Protein AF-A0A2D9H9W2-F1 (afdb_monomer_lite)

Structure (mmCIF, N/CA/C/O backbone):
data_AF-A0A2D9H9W2-F1
#
_entry.id   AF-A0A2D9H9W2-F1
#
loop_
_atom_site.group_PDB
_atom_site.id
_atom_site.type_symbol
_atom_site.label_atom_id
_atom_site.label_alt_id
_atom_site.label_comp_id
_atom_site.label_asym_id
_atom_site.label_entity_id
_atom_site.label_seq_id
_atom_site.pdbx_PDB_ins_code
_atom_site.Cartn_x
_atom_site.Cartn_y
_atom_site.Cartn_z
_atom_site.occupancy
_atom_site.B_iso_or_equiv
_atom_site.auth_seq_id
_atom_site.auth_comp_id
_atom_site.auth_asym_id
_atom_site.auth_atom_id
_atom_site.pdbx_PDB_model_num
ATOM 1 N N . MET A 1 1 ? -11.399 9.109 -14.390 1.00 61.12 1 MET A N 1
ATOM 2 C CA . MET A 1 1 ? -11.831 10.041 -15.468 1.00 61.12 1 MET A CA 1
ATOM 3 C C . MET A 1 1 ? -12.329 11.345 -14.861 1.00 61.12 1 MET A C 1
ATOM 5 O O . MET A 1 1 ? -13.405 11.369 -14.271 1.00 61.12 1 MET A O 1
ATOM 9 N N . TYR A 1 2 ? -11.557 12.423 -14.980 1.00 63.31 2 TYR A N 1
ATOM 10 C CA . TYR A 1 2 ? -12.004 13.771 -14.615 1.00 63.31 2 TYR A CA 1
ATOM 11 C C . TYR A 1 2 ? -11.733 14.722 -15.787 1.00 63.31 2 TYR A C 1
ATOM 13 O O . TYR A 1 2 ? -10.740 14.584 -16.500 1.00 63.31 2 TYR A O 1
ATOM 21 N N . CYS A 1 3 ? -12.647 15.659 -16.032 1.00 67.12 3 CYS A N 1
ATOM 22 C CA . CYS A 1 3 ? -12.568 16.572 -17.173 1.00 67.12 3 CYS A CA 1
ATOM 23 C C . CYS A 1 3 ? -12.211 17.971 -16.663 1.00 67.12 3 CYS A C 1
ATOM 25 O O . CYS A 1 3 ? -12.943 18.540 -15.852 1.00 67.12 3 CYS A O 1
ATOM 27 N N . THR A 1 4 ? -11.078 18.522 -17.105 1.00 66.06 4 THR A N 1
ATOM 28 C CA . THR A 1 4 ? -10.541 19.808 -16.610 1.00 66.06 4 THR A CA 1
ATOM 29 C C . THR A 1 4 ? -10.870 20.997 -17.519 1.00 66.06 4 THR A C 1
ATOM 31 O O . THR A 1 4 ? -10.407 22.114 -17.284 1.00 66.06 4 THR A O 1
ATOM 34 N N . GLY A 1 5 ? -11.721 20.805 -18.532 1.00 68.81 5 GLY A N 1
ATOM 35 C CA . GLY A 1 5 ? -12.122 21.858 -19.460 1.00 68.81 5 GLY A CA 1
ATOM 36 C C . GLY A 1 5 ? -13.367 21.515 -20.276 1.00 68.81 5 GLY A C 1
ATOM 37 O O . GLY A 1 5 ? -13.758 20.357 -20.382 1.00 68.81 5 GLY A O 1
ATOM 38 N N . GLY A 1 6 ? -13.985 22.559 -20.839 1.00 64.31 6 GLY A N 1
ATOM 39 C CA . GLY A 1 6 ? -15.141 22.478 -21.735 1.00 64.31 6 GLY A CA 1
ATOM 40 C C . GLY A 1 6 ? -16.332 23.321 -21.267 1.00 64.31 6 GLY A C 1
ATOM 41 O O . GLY A 1 6 ? -16.774 23.247 -20.123 1.00 64.31 6 GLY A O 1
ATOM 42 N N . SER A 1 7 ? -16.890 24.135 -22.161 1.00 64.06 7 SER A N 1
ATOM 43 C CA . SER A 1 7 ? -18.215 24.731 -21.975 1.00 64.06 7 SER A CA 1
ATOM 44 C C . SER A 1 7 ? -19.257 23.693 -22.378 1.00 64.06 7 SER A C 1
ATOM 46 O O . SER A 1 7 ? -19.416 23.497 -23.575 1.00 64.06 7 SER A O 1
ATOM 48 N N . PHE A 1 8 ? -19.907 23.026 -21.412 1.00 59.59 8 PHE A N 1
ATOM 49 C CA . PHE A 1 8 ? -21.051 22.100 -21.578 1.00 59.59 8 PHE A CA 1
ATOM 50 C C . PHE A 1 8 ? -21.293 21.621 -23.025 1.00 59.59 8 PHE A C 1
ATOM 52 O O . PHE A 1 8 ? -22.260 22.016 -23.677 1.00 59.59 8 PHE A O 1
ATOM 59 N N . GLN A 1 9 ? -20.404 20.779 -23.540 1.00 59.44 9 GLN A N 1
ATOM 60 C CA . GLN A 1 9 ? -20.591 20.058 -24.793 1.00 59.44 9 GLN A CA 1
ATOM 61 C C . GLN A 1 9 ? -20.134 18.619 -24.578 1.00 59.44 9 GLN A C 1
ATOM 63 O O . GLN A 1 9 ? -19.263 18.365 -23.749 1.00 59.44 9 GLN A O 1
ATOM 68 N N . ILE A 1 10 ? -20.763 17.687 -25.298 1.00 66.00 10 ILE A N 1
ATOM 69 C CA . ILE A 1 10 ? -20.429 16.254 -25.314 1.00 66.00 10 ILE A CA 1
ATOM 70 C C . ILE A 1 10 ? -19.121 16.088 -26.105 1.00 66.00 10 ILE A C 1
ATOM 72 O O . ILE A 1 10 ? -19.094 15.502 -27.182 1.00 66.00 10 ILE A O 1
ATOM 76 N N . ASP A 1 11 ? -18.057 16.717 -25.623 1.00 64.56 11 ASP A N 1
ATOM 77 C CA . ASP A 1 11 ? -16.709 16.617 -26.156 1.00 64.56 11 ASP A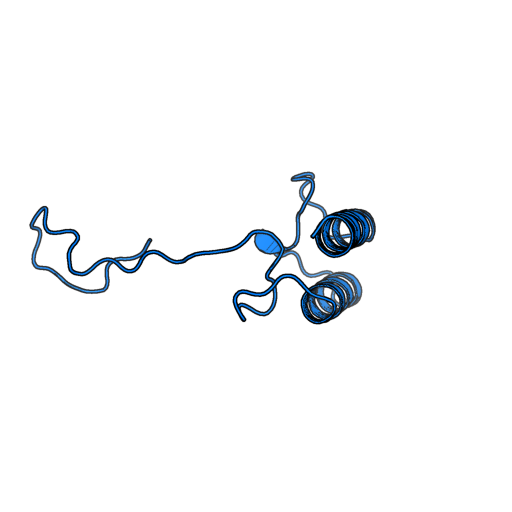 CA 1
ATOM 78 C C . ASP A 1 11 ? -15.808 16.109 -25.031 1.00 64.56 11 ASP A C 1
ATOM 80 O O . ASP A 1 11 ? -15.378 16.859 -24.154 1.00 64.56 11 ASP A O 1
ATOM 84 N N . ASN A 1 12 ? -15.561 14.799 -25.049 1.00 67.88 12 ASN A N 1
ATOM 85 C CA . ASN A 1 12 ? -14.703 14.125 -24.078 1.00 67.88 12 ASN A CA 1
ATOM 86 C C . ASN A 1 12 ? -13.205 14.329 -24.378 1.00 67.88 12 ASN A C 1
ATOM 88 O O . ASN A 1 12 ? -12.373 13.730 -23.703 1.00 67.88 12 ASN A O 1
ATOM 92 N N . GLY A 1 13 ? -12.834 15.165 -25.359 1.00 70.75 13 GLY A N 1
ATOM 93 C CA . GLY A 1 13 ? -11.437 15.450 -25.707 1.00 70.75 13 GLY A CA 1
ATOM 94 C C . GLY A 1 13 ? -10.627 16.165 -24.615 1.00 70.75 13 GLY A C 1
ATOM 95 O O . GLY A 1 13 ? -9.407 16.238 -24.721 1.00 70.75 13 GLY A O 1
ATOM 96 N N . TYR A 1 14 ? -11.285 16.665 -23.563 1.00 70.81 14 TYR A N 1
ATOM 97 C CA . TYR A 1 14 ? -10.663 17.312 -22.396 1.00 70.81 14 TYR A CA 1
ATOM 98 C C . TYR A 1 14 ? -10.692 16.451 -21.123 1.00 70.81 14 TYR A C 1
ATOM 100 O O . TYR A 1 14 ? -10.430 16.955 -20.027 1.00 70.81 14 TYR A O 1
ATOM 108 N N . CYS A 1 15 ? -11.072 15.180 -21.241 1.00 72.31 15 CYS A N 1
ATOM 109 C CA . CYS A 1 15 ? -11.108 14.251 -20.122 1.00 72.31 15 CYS A CA 1
ATOM 110 C C . CYS A 1 15 ? -9.842 13.395 -20.130 1.00 72.31 15 CYS A C 1
ATOM 112 O O . CYS A 1 15 ? -9.535 12.748 -21.130 1.00 72.31 15 CYS A O 1
ATOM 114 N N . GLU A 1 16 ? -9.123 13.381 -19.010 1.00 67.38 16 GLU A N 1
ATOM 115 C CA . GLU A 1 16 ? -8.019 12.446 -18.805 1.00 67.38 16 GLU A CA 1
ATOM 116 C C . GLU A 1 16 ? -8.577 11.147 -18.220 1.00 67.38 16 GLU A C 1
ATOM 118 O O . GLU A 1 16 ? -9.303 11.143 -17.213 1.00 67.38 16 GLU A O 1
ATOM 123 N N . GLU A 1 17 ? -8.261 10.030 -18.874 1.00 65.56 17 GLU A N 1
ATOM 124 C CA . GLU A 1 17 ? -8.407 8.722 -18.252 1.00 65.56 17 GLU A CA 1
ATOM 125 C C . GLU A 1 17 ? -7.260 8.542 -17.266 1.00 65.56 17 GLU A C 1
ATOM 127 O O . GLU A 1 17 ? -6.089 8.495 -17.640 1.00 65.56 17 GLU A O 1
ATOM 132 N N . THR A 1 18 ? -7.613 8.488 -15.987 1.00 68.50 18 THR A N 1
ATOM 133 C CA . THR A 1 18 ? -6.709 8.024 -14.948 1.00 68.50 18 THR A CA 1
ATOM 134 C C . THR A 1 18 ? -6.681 6.506 -15.048 1.00 68.50 18 THR A C 1
ATOM 136 O O . THR A 1 18 ? -7.703 5.850 -14.844 1.00 68.50 18 THR A O 1
ATOM 139 N N . ASN A 1 19 ? -5.535 5.947 -15.432 1.00 66.62 19 ASN A N 1
ATOM 140 C CA . ASN A 1 19 ? -5.291 4.511 -15.325 1.00 66.62 19 ASN A CA 1
ATOM 141 C C . ASN A 1 19 ? -4.977 4.195 -13.863 1.00 66.62 19 ASN A C 1
ATOM 143 O O . ASN A 1 19 ? -3.853 3.831 -13.533 1.00 66.62 19 ASN A O 1
ATOM 147 N N . ASP A 1 20 ? -5.964 4.386 -12.990 1.00 75.19 20 ASP A N 1
ATOM 148 C CA . ASP A 1 20 ? -5.838 4.024 -11.586 1.00 75.19 20 ASP A CA 1
ATOM 149 C C . ASP A 1 20 ? -5.756 2.495 -11.524 1.00 75.19 20 ASP A C 1
ATOM 151 O O . ASP A 1 20 ? -6.742 1.777 -11.721 1.00 75.19 20 ASP A O 1
ATOM 155 N N . LEU A 1 21 ? -4.539 1.988 -11.353 1.00 88.56 21 LEU A N 1
ATOM 156 C CA . LEU A 1 21 ? -4.265 0.566 -11.275 1.00 88.56 21 LEU A CA 1
ATOM 157 C C . LEU A 1 21 ? -4.469 0.129 -9.824 1.00 88.56 21 LEU A C 1
ATOM 159 O O . LEU A 1 21 ? -3.729 0.546 -8.943 1.00 88.56 21 LEU A O 1
ATOM 163 N N . LEU A 1 22 ? -5.489 -0.686 -9.554 1.00 92.19 22 LEU A N 1
ATOM 164 C CA . LEU A 1 22 ? -5.731 -1.201 -8.202 1.00 92.19 22 LEU A CA 1
ATOM 165 C C . LEU A 1 22 ? -4.460 -1.892 -7.674 1.00 92.19 22 LEU A C 1
ATOM 167 O O . LEU A 1 22 ? -3.938 -2.795 -8.332 1.00 92.19 22 LEU A O 1
ATOM 171 N N . GLY A 1 23 ? -3.967 -1.464 -6.511 1.00 92.69 23 GLY A N 1
ATOM 172 C CA . GLY A 1 23 ? -2.681 -1.911 -5.969 1.00 92.69 23 GLY A CA 1
ATOM 173 C C . GLY A 1 23 ? -1.453 -1.086 -6.386 1.00 92.69 23 GLY A C 1
ATOM 174 O O . GLY A 1 23 ? -0.352 -1.458 -5.989 1.00 92.69 23 GLY A O 1
ATOM 175 N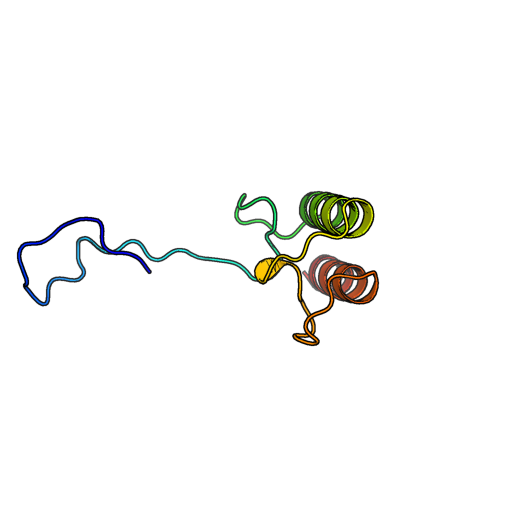 N . ASP A 1 24 ? -1.616 0.015 -7.129 1.00 95.94 24 ASP A N 1
ATOM 176 C CA . ASP A 1 24 ? -0.617 1.083 -7.328 1.00 95.94 24 ASP A CA 1
ATOM 177 C C . ASP A 1 24 ? -0.887 2.228 -6.336 1.00 95.94 24 ASP A C 1
ATOM 179 O O . ASP A 1 24 ? -1.633 3.174 -6.602 1.00 95.94 24 ASP A O 1
ATOM 183 N N . ILE A 1 25 ? -0.332 2.103 -5.133 1.00 96.12 25 ILE A N 1
ATOM 184 C CA . ILE A 1 25 ? -0.606 3.014 -4.015 1.00 96.12 25 ILE A CA 1
ATOM 185 C C . ILE A 1 25 ? 0.285 4.258 -4.114 1.00 96.12 25 ILE A C 1
ATOM 187 O O . ILE A 1 25 ? -0.077 5.323 -3.608 1.00 96.12 25 ILE A O 1
ATOM 191 N N . ASN A 1 26 ? 1.459 4.151 -4.746 1.00 95.12 26 ASN A N 1
ATOM 192 C CA . ASN A 1 26 ? 2.360 5.292 -4.922 1.00 95.12 26 ASN A CA 1
ATOM 193 C C . ASN A 1 26 ? 2.098 6.094 -6.218 1.00 95.12 26 ASN A C 1
ATOM 195 O O . ASN A 1 26 ? 2.726 7.142 -6.398 1.00 95.12 26 ASN A O 1
ATOM 199 N N . GLN A 1 27 ? 1.152 5.646 -7.054 1.00 93.06 27 GLN A N 1
ATOM 200 C CA . GLN A 1 27 ? 0.712 6.273 -8.305 1.00 93.06 27 GLN A CA 1
ATOM 201 C C . GLN A 1 27 ? 1.839 6.409 -9.341 1.00 93.06 27 GLN A C 1
ATOM 203 O O . GLN A 1 27 ? 1.894 7.387 -10.097 1.00 93.06 27 GLN A O 1
ATOM 208 N N . ASP A 1 28 ? 2.767 5.448 -9.372 1.00 94.31 28 ASP A N 1
ATOM 209 C CA . ASP A 1 28 ? 3.866 5.413 -10.344 1.00 94.31 28 ASP A CA 1
ATOM 210 C C . ASP A 1 28 ? 3.549 4.588 -11.608 1.00 94.31 28 ASP A C 1
ATOM 212 O O . ASP A 1 28 ? 4.347 4.560 -12.552 1.00 94.31 28 ASP A O 1
ATOM 216 N N . ASN A 1 29 ? 2.335 4.036 -11.689 1.00 92.75 29 ASN A N 1
ATOM 217 C CA . ASN A 1 29 ? 1.818 3.141 -12.726 1.00 92.75 29 ASN A CA 1
ATOM 218 C C . ASN A 1 29 ? 2.495 1.760 -12.767 1.00 92.75 29 ASN A C 1
ATOM 220 O O . ASN A 1 29 ? 2.431 1.078 -13.797 1.00 92.75 29 ASN A O 1
ATOM 224 N N . MET A 1 30 ? 3.151 1.323 -11.689 1.00 94.31 30 MET A N 1
ATOM 225 C CA . MET A 1 30 ? 3.787 0.009 -11.598 1.00 94.31 30 MET A CA 1
ATOM 226 C C . MET A 1 30 ? 3.491 -0.670 -10.262 1.00 94.31 30 MET A C 1
ATOM 228 O O . MET A 1 30 ? 4.082 -0.316 -9.253 1.00 94.31 30 MET A O 1
ATOM 232 N N . ILE A 1 31 ? 2.740 -1.775 -10.276 1.00 96.25 31 ILE A N 1
ATOM 233 C CA . ILE A 1 31 ? 2.583 -2.606 -9.071 1.00 96.25 31 ILE A CA 1
ATOM 234 C C . ILE A 1 31 ? 3.905 -3.314 -8.759 1.00 96.25 31 ILE A C 1
ATOM 236 O O . ILE A 1 31 ? 4.328 -4.227 -9.478 1.00 96.25 31 ILE A O 1
ATOM 240 N N . ASN A 1 32 ? 4.567 -2.906 -7.680 1.00 97.31 32 ASN A N 1
ATOM 241 C CA . ASN A 1 32 ? 5.833 -3.471 -7.241 1.00 97.31 32 ASN A CA 1
ATOM 242 C C . ASN A 1 32 ? 6.016 -3.394 -5.709 1.00 97.31 32 ASN A C 1
ATOM 244 O O . ASN A 1 32 ? 5.091 -3.167 -4.935 1.00 97.31 32 ASN A O 1
ATOM 248 N N . ILE A 1 33 ? 7.238 -3.648 -5.230 1.00 97.62 33 ILE A N 1
ATOM 249 C CA . ILE A 1 33 ? 7.543 -3.652 -3.791 1.00 97.62 33 ILE A CA 1
ATOM 250 C C . ILE A 1 33 ? 7.319 -2.286 -3.118 1.00 97.62 33 ILE A C 1
ATOM 252 O O . ILE A 1 33 ? 7.112 -2.234 -1.907 1.00 97.62 33 ILE A O 1
ATOM 256 N N . LEU A 1 34 ? 7.358 -1.183 -3.870 1.00 98.12 34 LEU A N 1
ATOM 257 C CA . LEU A 1 34 ? 7.102 0.158 -3.350 1.00 98.12 34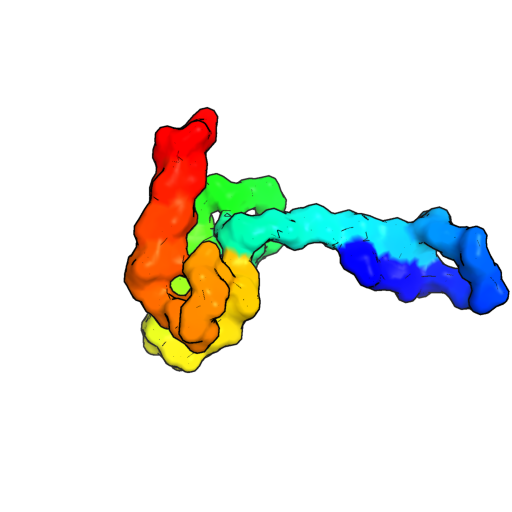 LEU A CA 1
ATOM 258 C C . LEU A 1 34 ? 5.643 0.332 -2.903 1.00 98.12 34 LEU A C 1
ATOM 260 O O . LEU A 1 34 ? 5.410 0.972 -1.879 1.00 98.12 34 LEU A O 1
ATOM 264 N N . ASP A 1 35 ? 4.685 -0.308 -3.571 1.00 97.94 35 ASP A N 1
ATOM 265 C CA . ASP A 1 35 ? 3.273 -0.307 -3.167 1.00 97.94 35 ASP A CA 1
ATOM 266 C C . ASP A 1 35 ? 3.063 -1.030 -1.845 1.00 97.94 35 ASP A C 1
ATOM 268 O O . ASP A 1 35 ? 2.379 -0.531 -0.952 1.00 97.94 35 ASP A O 1
ATOM 272 N N . ILE A 1 36 ? 3.754 -2.158 -1.656 1.00 98.38 36 ILE A N 1
ATOM 273 C CA . ILE A 1 36 ? 3.752 -2.892 -0.386 1.00 98.38 36 ILE A CA 1
ATOM 274 C C . ILE A 1 36 ? 4.257 -1.998 0.751 1.00 98.38 36 ILE A C 1
ATOM 276 O O . ILE A 1 36 ? 3.673 -1.997 1.835 1.00 98.38 36 ILE A O 1
ATOM 280 N N . LEU A 1 37 ? 5.319 -1.214 0.528 1.00 98.44 37 LEU A N 1
ATOM 281 C CA . LEU A 1 37 ? 5.813 -0.275 1.541 1.00 98.44 37 LEU A CA 1
ATOM 282 C C . LEU A 1 37 ? 4.771 0.799 1.878 1.00 98.44 37 LEU A C 1
ATOM 284 O O . LEU A 1 37 ? 4.623 1.156 3.050 1.00 98.44 37 LEU A O 1
ATOM 288 N N . SER A 1 38 ? 4.028 1.277 0.880 1.00 98.12 38 SER A N 1
ATOM 289 C CA . SER A 1 38 ? 2.930 2.223 1.082 1.00 98.12 38 SER A CA 1
ATOM 290 C C . SER A 1 38 ? 1.794 1.609 1.907 1.00 98.12 38 SER A C 1
ATOM 292 O O . SER A 1 38 ? 1.364 2.224 2.884 1.00 98.12 38 SER A O 1
ATOM 294 N N . VAL A 1 39 ? 1.378 0.370 1.615 1.00 98.25 39 VAL A N 1
ATOM 295 C CA . VAL A 1 39 ? 0.364 -0.352 2.409 1.00 98.25 39 VAL A CA 1
ATOM 296 C C . VAL A 1 39 ? 0.836 -0.588 3.844 1.00 98.25 39 VAL A C 1
ATOM 298 O O . VAL A 1 39 ? 0.089 -0.348 4.789 1.00 98.25 39 VAL A O 1
ATOM 301 N N . VAL A 1 40 ? 2.101 -0.969 4.052 1.00 98.56 40 VAL A N 1
ATOM 302 C CA . VAL A 1 40 ? 2.674 -1.094 5.404 1.00 98.56 40 VAL A CA 1
ATOM 303 C C . VAL A 1 40 ? 2.579 0.232 6.163 1.00 98.56 40 VAL A C 1
ATOM 305 O O . VAL A 1 40 ? 2.208 0.241 7.337 1.00 98.56 40 VAL A O 1
ATOM 308 N N . ASN A 1 41 ? 2.868 1.360 5.512 1.00 98.50 41 ASN A N 1
ATOM 309 C CA . ASN A 1 41 ? 2.727 2.673 6.136 1.00 98.50 41 ASN A CA 1
ATOM 310 C C . ASN A 1 41 ? 1.261 3.009 6.473 1.00 98.50 41 ASN A C 1
ATOM 312 O O . ASN A 1 41 ? 1.004 3.591 7.527 1.00 98.50 41 ASN A O 1
ATOM 316 N N . LEU A 1 42 ? 0.298 2.627 5.630 1.00 98.31 42 LEU A N 1
ATOM 317 C CA . LEU A 1 42 ? -1.131 2.784 5.928 1.00 98.31 42 LEU A CA 1
ATOM 318 C C . LEU A 1 42 ? -1.530 1.982 7.174 1.00 98.31 42 LEU A C 1
ATOM 320 O O . LEU A 1 42 ? -2.091 2.556 8.108 1.00 98.31 42 LEU A O 1
ATOM 324 N N . ILE A 1 43 ? -1.129 0.708 7.248 1.00 98.38 43 ILE A N 1
ATOM 325 C CA . ILE A 1 43 ? -1.382 -0.171 8.401 1.00 98.38 43 ILE A CA 1
ATOM 326 C C . ILE A 1 43 ? -0.782 0.414 9.684 1.00 98.38 43 ILE A C 1
ATOM 328 O O . ILE A 1 43 ? -1.455 0.477 10.713 1.00 98.38 43 ILE A O 1
ATOM 332 N N . LEU A 1 44 ? 0.477 0.863 9.639 1.00 98.50 44 LEU A N 1
ATOM 333 C CA . LEU A 1 44 ? 1.168 1.412 10.812 1.00 98.50 44 LEU A CA 1
ATOM 334 C C . LEU A 1 44 ? 0.527 2.705 11.329 1.00 98.50 44 LEU A C 1
ATOM 336 O O . LEU A 1 44 ? 0.552 2.954 12.534 1.00 98.50 44 LEU A O 1
ATOM 340 N N . ASN A 1 45 ? -0.049 3.510 10.436 1.00 98.12 45 ASN A N 1
ATOM 341 C CA . ASN A 1 45 ? -0.734 4.750 10.796 1.00 98.12 45 ASN A CA 1
ATOM 342 C C . ASN A 1 45 ? -2.231 4.555 11.093 1.00 98.12 45 ASN A C 1
ATOM 344 O O . ASN A 1 45 ? -2.878 5.499 11.540 1.00 98.12 45 ASN A O 1
ATOM 348 N N . GLY A 1 46 ? -2.784 3.356 10.869 1.00 96.50 46 GLY A N 1
ATOM 349 C CA . GLY A 1 46 ? -4.221 3.097 10.983 1.00 96.50 46 GLY A CA 1
ATOM 350 C C . GLY A 1 46 ? -5.052 3.856 9.943 1.00 96.50 46 GLY A C 1
ATOM 351 O O . GLY A 1 46 ? -6.202 4.201 10.213 1.00 96.50 46 GLY A O 1
ATOM 352 N N . ASN A 1 47 ? -4.457 4.153 8.786 1.00 97.56 47 ASN A N 1
ATOM 353 C CA . ASN A 1 47 ? -5.108 4.863 7.695 1.00 97.56 47 ASN A CA 1
ATOM 354 C C . ASN A 1 47 ? -5.731 3.873 6.713 1.00 97.56 47 ASN A C 1
ATOM 356 O O . ASN A 1 47 ? -5.173 2.812 6.444 1.00 97.56 47 ASN A O 1
ATOM 360 N N . PHE A 1 48 ? -6.866 4.269 6.151 1.00 96.62 48 PHE A N 1
ATOM 361 C CA . PHE A 1 48 ? -7.558 3.536 5.102 1.00 96.62 48 PHE A CA 1
ATOM 362 C C . PHE A 1 48 ? -7.385 4.261 3.763 1.00 96.62 48 PHE A C 1
ATOM 364 O O . PHE A 1 48 ? -7.407 5.493 3.724 1.00 96.62 48 PHE A O 1
ATOM 371 N N . GLU A 1 49 ? -7.207 3.490 2.695 1.00 95.62 49 GLU A N 1
ATOM 372 C CA . GLU A 1 49 ? -7.110 3.957 1.312 1.00 95.62 49 GLU A CA 1
ATOM 373 C C . GLU A 1 49 ? -7.801 2.909 0.426 1.00 95.62 49 GLU A C 1
ATOM 375 O O . GLU A 1 49 ? -7.505 1.720 0.552 1.00 95.62 49 GLU A O 1
ATOM 380 N N . ASP A 1 50 ? -8.735 3.340 -0.426 1.00 94.88 50 ASP A N 1
ATOM 381 C CA . ASP A 1 50 ? -9.548 2.459 -1.275 1.00 94.88 50 ASP A CA 1
ATOM 382 C C . ASP A 1 50 ? -8.693 1.631 -2.257 1.00 94.88 50 ASP A C 1
ATOM 384 O O . ASP A 1 50 ? -9.001 0.476 -2.534 1.00 94.88 50 ASP A O 1
ATOM 388 N N . MET A 1 51 ? -7.591 2.191 -2.761 1.00 94.31 51 MET A N 1
ATOM 389 C CA . MET A 1 51 ? -6.645 1.533 -3.672 1.00 94.31 51 MET A CA 1
ATOM 390 C C . MET A 1 51 ? -5.791 0.469 -2.979 1.00 94.31 51 MET A C 1
ATOM 392 O O . MET A 1 51 ? -5.187 -0.364 -3.656 1.00 94.31 51 MET A O 1
ATOM 396 N N . ALA A 1 52 ? -5.719 0.516 -1.646 1.00 96.88 52 ALA A N 1
ATOM 397 C CA . ALA A 1 52 ? -5.010 -0.454 -0.822 1.00 96.88 52 ALA A CA 1
ATOM 398 C C . ALA A 1 52 ? -5.918 -1.587 -0.307 1.00 96.88 52 ALA A C 1
ATOM 400 O O . ALA A 1 52 ? -5.383 -2.559 0.215 1.00 96.88 52 ALA A O 1
ATOM 401 N N . ASP A 1 53 ? -7.246 -1.473 -0.434 1.00 98.00 53 ASP A N 1
ATOM 402 C CA . ASP A 1 53 ? -8.225 -2.510 -0.070 1.00 98.00 53 ASP A CA 1
ATOM 403 C C . ASP A 1 53 ? -8.410 -3.490 -1.240 1.00 98.00 53 ASP A C 1
ATOM 405 O O . ASP A 1 53 ? -9.292 -3.364 -2.097 1.00 98.00 53 ASP A O 1
ATOM 409 N N . MET A 1 54 ? -7.514 -4.469 -1.308 1.00 97.88 54 MET A N 1
ATOM 410 C CA . MET A 1 54 ? -7.390 -5.375 -2.446 1.00 97.88 54 MET A CA 1
ATOM 411 C C . MET A 1 54 ? -8.466 -6.462 -2.448 1.00 97.88 54 MET A C 1
ATOM 413 O O . MET A 1 54 ? -8.754 -7.038 -3.501 1.00 97.88 54 MET A O 1
ATOM 417 N N . ASN A 1 55 ? -9.050 -6.773 -1.287 1.00 97.81 55 ASN A N 1
ATOM 418 C CA . ASN A 1 55 ? -10.120 -7.765 -1.155 1.00 97.81 55 ASN A CA 1
ATOM 419 C C . ASN A 1 55 ? -11.520 -7.144 -0.971 1.00 97.81 55 ASN A C 1
ATOM 421 O O . ASN A 1 55 ? -12.498 -7.895 -0.919 1.00 97.81 55 ASN A O 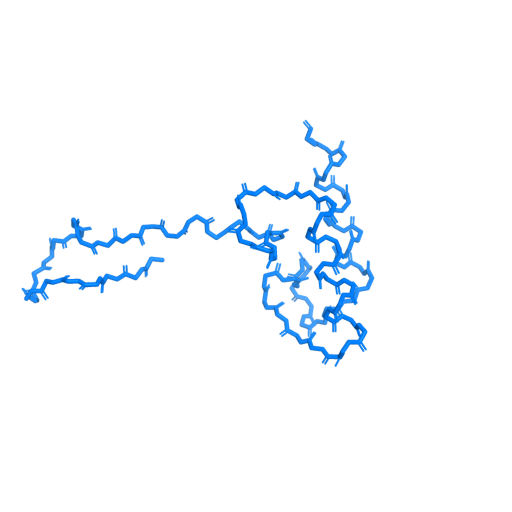1
ATOM 425 N N . GLN A 1 56 ? -11.618 -5.812 -0.931 1.00 97.12 56 GLN A N 1
ATOM 426 C CA . GLN A 1 56 ? -12.852 -5.038 -0.779 1.00 97.12 56 GLN A CA 1
ATOM 427 C C . GLN A 1 56 ? -13.622 -5.367 0.508 1.00 97.12 56 GLN A C 1
ATOM 429 O O . GLN A 1 56 ? -14.860 -5.342 0.528 1.00 97.12 56 GLN A O 1
ATOM 434 N N . ASP A 1 57 ? -12.907 -5.710 1.583 1.00 98.25 57 ASP A N 1
ATOM 435 C CA . ASP A 1 57 ? -13.500 -6.005 2.890 1.00 98.25 57 ASP A CA 1
ATOM 436 C C . ASP A 1 57 ? -13.597 -4.777 3.810 1.00 98.25 57 ASP A C 1
ATOM 438 O O . ASP A 1 57 ? -14.135 -4.879 4.917 1.00 98.25 57 ASP A O 1
ATOM 442 N N . GLN A 1 58 ? -13.174 -3.610 3.311 1.00 97.56 58 GLN A N 1
ATOM 443 C CA . GLN A 1 58 ? -13.125 -2.331 4.016 1.00 97.56 58 GLN A CA 1
ATOM 444 C C . GLN A 1 58 ? -12.054 -2.262 5.119 1.00 97.56 58 GLN A C 1
ATOM 446 O O . GLN A 1 58 ? -12.101 -1.360 5.964 1.00 97.56 58 GLN A O 1
ATOM 451 N N . PHE A 1 59 ? -11.071 -3.169 5.123 1.00 97.81 59 PHE A N 1
ATOM 452 C CA . PHE A 1 59 ? -9.944 -3.170 6.054 1.00 97.81 59 PHE A CA 1
ATOM 453 C C . PHE A 1 59 ? -8.598 -3.286 5.339 1.00 97.81 59 PHE A C 1
ATOM 455 O O . PHE A 1 59 ? -8.186 -4.374 4.967 1.00 97.81 59 PHE A O 1
ATOM 462 N N . VAL A 1 60 ? -7.805 -2.211 5.353 1.00 98.44 60 VAL A N 1
ATOM 463 C CA . VAL A 1 60 ? -6.396 -2.278 4.927 1.00 98.44 60 VAL A CA 1
ATOM 464 C C . VAL A 1 60 ? -5.560 -3.000 5.987 1.00 98.44 60 VAL A C 1
ATOM 466 O O . VAL A 1 60 ? -5.314 -2.482 7.082 1.00 98.44 60 VAL A O 1
ATOM 469 N N . ASN A 1 61 ? -5.133 -4.222 5.680 1.00 98.50 61 ASN A N 1
ATOM 470 C CA . ASN A 1 61 ? -4.376 -5.087 6.570 1.00 98.50 61 ASN A CA 1
ATOM 471 C C . ASN A 1 61 ? -3.388 -5.999 5.809 1.00 98.50 61 ASN A C 1
ATOM 473 O O . ASN A 1 61 ? -3.049 -5.792 4.648 1.00 98.50 61 ASN A O 1
ATOM 477 N N . VAL A 1 62 ? -2.833 -6.999 6.498 1.00 98.38 62 VAL A N 1
ATOM 478 C CA . VAL A 1 62 ? -1.824 -7.897 5.909 1.00 98.38 62 VAL A CA 1
ATOM 479 C C . VAL A 1 62 ? -2.370 -8.737 4.747 1.00 98.38 62 VAL A C 1
ATOM 481 O O . VAL A 1 62 ? -1.590 -9.183 3.910 1.00 98.38 62 VAL A O 1
ATOM 484 N N . ILE A 1 63 ? -3.685 -8.955 4.675 1.00 98.56 63 ILE A N 1
ATOM 485 C CA . ILE A 1 63 ? -4.325 -9.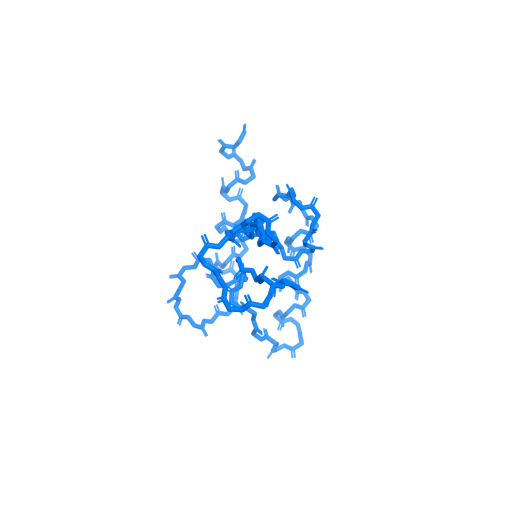686 3.577 1.00 98.56 63 ILE A CA 1
ATOM 486 C C . ILE A 1 63 ? -4.152 -8.926 2.256 1.00 98.56 63 ILE A C 1
ATOM 488 O O . ILE A 1 63 ? -3.813 -9.553 1.254 1.00 98.56 63 ILE A O 1
ATOM 492 N N . ASP A 1 64 ? -4.260 -7.598 2.256 1.00 98.44 64 ASP A N 1
ATOM 493 C CA . ASP A 1 64 ? -4.063 -6.787 1.048 1.00 98.44 64 ASP A CA 1
ATOM 494 C C . ASP A 1 64 ? -2.633 -6.875 0.520 1.00 98.44 64 ASP A C 1
ATOM 496 O O . ASP A 1 64 ? -2.404 -7.025 -0.680 1.00 98.44 64 ASP A O 1
ATOM 500 N N . ILE A 1 65 ? -1.653 -6.890 1.431 1.00 98.44 65 ILE A N 1
ATOM 501 C CA . ILE A 1 65 ? -0.243 -7.100 1.081 1.00 98.44 65 ILE A CA 1
ATOM 502 C C . ILE A 1 65 ? -0.053 -8.451 0.384 1.00 98.44 65 ILE A C 1
ATOM 504 O O . ILE A 1 65 ? 0.693 -8.533 -0.591 1.00 98.44 65 ILE A O 1
ATOM 508 N N . LEU A 1 66 ? -0.707 -9.514 0.866 1.00 98.50 66 LEU A N 1
ATOM 509 C CA . LEU A 1 66 ? -0.600 -10.838 0.245 1.00 98.50 66 LEU A CA 1
ATOM 510 C C . LEU A 1 66 ? -1.140 -10.837 -1.189 1.00 98.50 66 LEU A C 1
ATOM 512 O O . LEU A 1 66 ? -0.529 -11.465 -2.052 1.00 98.50 66 LEU A O 1
ATOM 516 N N . LEU A 1 67 ? -2.225 -10.105 -1.452 1.00 98.19 67 LEU A N 1
ATOM 517 C CA . LEU A 1 67 ? -2.794 -9.971 -2.794 1.00 98.19 67 LEU A CA 1
ATOM 518 C C . LEU A 1 67 ? -1.872 -9.183 -3.733 1.00 98.19 67 LEU A C 1
ATOM 520 O O . LEU A 1 67 ? -1.675 -9.591 -4.876 1.00 98.19 67 LEU A O 1
ATOM 524 N N . ILE A 1 68 ? -1.224 -8.118 -3.251 1.00 97.50 68 ILE A N 1
ATOM 525 C CA . ILE A 1 68 ? -0.210 -7.396 -4.041 1.00 97.50 68 ILE A CA 1
ATOM 526 C C . ILE A 1 68 ? 0.989 -8.305 -4.345 1.00 97.50 68 ILE A C 1
ATOM 528 O O . ILE A 1 68 ? 1.467 -8.344 -5.477 1.00 97.50 68 ILE A O 1
ATOM 532 N N . VAL A 1 69 ? 1.459 -9.092 -3.372 1.00 98.25 69 VAL A N 1
ATOM 533 C CA . VAL A 1 69 ? 2.538 -10.071 -3.598 1.00 98.25 69 VAL A CA 1
ATOM 534 C C . VAL A 1 69 ? 2.138 -11.112 -4.646 1.00 98.25 69 VAL A C 1
ATOM 536 O O . VAL A 1 69 ? 2.960 -11.455 -5.495 1.00 98.25 69 VAL A O 1
ATOM 539 N N . GLU A 1 70 ? 0.897 -11.601 -4.621 1.00 98.12 70 GLU A N 1
ATOM 540 C CA . GLU A 1 70 ? 0.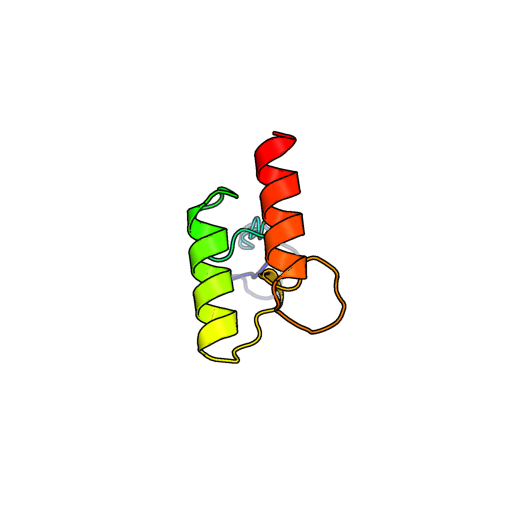382 -12.525 -5.637 1.00 98.12 70 GLU A CA 1
ATOM 541 C C . GLU A 1 70 ? 0.413 -11.903 -7.040 1.00 98.12 70 GLU A C 1
ATOM 543 O O . GLU A 1 70 ? 0.857 -12.559 -7.982 1.00 98.12 70 GLU A O 1
ATOM 548 N N . ILE A 1 71 ? 0.032 -10.629 -7.176 1.00 96.12 71 ILE A N 1
ATOM 549 C CA . ILE A 1 71 ? 0.126 -9.891 -8.445 1.00 96.12 71 ILE A CA 1
ATOM 550 C C . ILE A 1 71 ? 1.582 -9.797 -8.917 1.00 96.12 71 ILE A C 1
ATOM 552 O O . ILE A 1 71 ? 1.869 -10.097 -10.073 1.00 96.12 71 ILE A O 1
ATOM 556 N N . ILE A 1 72 ? 2.516 -9.435 -8.030 1.00 96.25 72 ILE A N 1
ATOM 557 C CA . ILE A 1 72 ? 3.943 -9.320 -8.373 1.00 96.25 72 ILE A CA 1
ATOM 558 C C . ILE A 1 72 ? 4.522 -10.666 -8.835 1.00 96.25 72 ILE A C 1
ATOM 560 O O . ILE A 1 72 ? 5.348 -10.692 -9.743 1.00 96.25 72 ILE A O 1
ATOM 564 N N . LEU A 1 73 ? 4.125 -11.779 -8.209 1.00 96.75 73 LEU A N 1
ATOM 565 C CA . LEU A 1 73 ? 4.652 -13.113 -8.521 1.00 96.75 73 LEU A CA 1
ATOM 566 C C . LEU A 1 73 ? 4.027 -13.756 -9.767 1.00 96.75 73 LEU A C 1
ATOM 568 O O . LEU A 1 73 ? 4.643 -14.650 -10.347 1.00 96.75 73 LEU A O 1
ATOM 572 N N . ASN A 1 74 ? 2.816 -13.342 -10.147 1.00 95.06 74 ASN A N 1
ATOM 573 C CA . ASN A 1 74 ? 2.097 -13.859 -11.316 1.00 95.06 74 ASN A CA 1
ATOM 574 C C . ASN A 1 74 ? 2.332 -13.037 -12.601 1.00 95.06 74 ASN A C 1
ATOM 576 O O . ASN A 1 74 ? 1.804 -13.410 -13.652 1.00 95.06 74 ASN A O 1
ATOM 580 N N . ASN A 1 75 ? 3.110 -11.954 -12.517 1.00 75.00 75 ASN A N 1
ATOM 581 C CA . ASN A 1 75 ? 3.596 -11.156 -13.649 1.00 75.00 75 ASN A CA 1
ATOM 582 C C . ASN A 1 75 ? 4.914 -11.709 -14.215 1.00 75.00 75 ASN A C 1
ATOM 584 O O . ASN A 1 75 ? 5.096 -11.617 -15.451 1.00 75.00 75 ASN A O 1
#

Sequence (75 aa):
MYCTGGSFQIDNGYCEETNDLLGDINQDNMINILDILSVVNLILNGNFEDMADMNQDQFVNVIDILLIVEIILNN

Secondary structure (DSSP, 8-state):
-EE---SSSS-GGGEE-----TT-SSSSS--SHHHHHHHHHHHHHT---GGG-SSSSS--SHHHHHHHHHHHHH-

Radius of gyration: 15.59 Å; chains: 1; bounding box: 29×39×37 Å

Foldseek 3Di:
DDFPDDDPDPDCVRPDDQPLPQLPQVSPPDLDVVSLVVLVVCVVVVHDDPSQCCVPPRDSDVVSSVVSVVVVVVD

pLDDT: mean 88.43, std 13.74, range [59.44, 98.56]